Protein AF-A0A964PHR8-F1 (afdb_monomer_lite)

Secondary structure (DSSP, 8-state):
--GGGSPPHHHHHHHHHHHHHHHTTPPPPS-TTSTTSSS----S--HHHHHHHHGGGSSPSS--PPPPP-

Foldseek 3Di:
DCPPPDDDPQRCQLVVQLVVCVVLVHAADPDPAA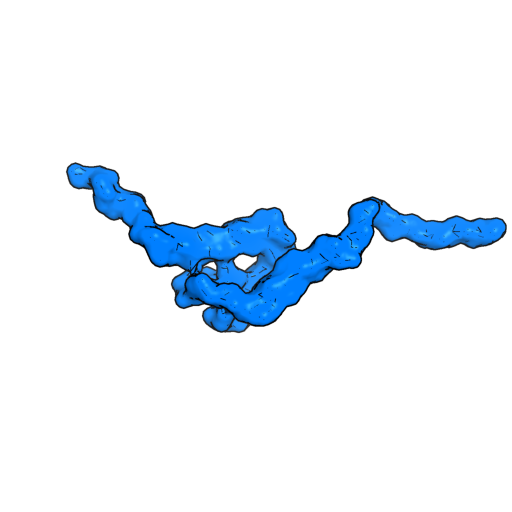SSDPDRDHNDHDPVNVVRSCVVVVDDPDDPDDPDDD

Sequence (70 aa):
MWEDLWLGPEETRSVALPEFGHALGLPHSGRPSDIMFPTVSVLRLSDRDRSSAQLPYAIPPGALREPRPP

pLDDT: mean 84.55, std 11.58, range [46.56, 95.06]

Radius of gyration: 17.67 Å; chains: 1; bounding box: 40×20×64 Å

Structure (mmCIF, N/CA/C/O backbone):
data_AF-A0A964PHR8-F1
#
_entry.id   AF-A0A964PHR8-F1
#
loop_
_atom_site.group_PDB
_atom_site.id
_atom_site.type_symbol
_atom_site.label_atom_id
_atom_site.label_alt_id
_atom_site.label_comp_id
_atom_site.label_asym_id
_atom_site.label_entity_id
_atom_site.label_seq_id
_atom_site.pdbx_PDB_ins_code
_atom_site.Cartn_x
_atom_site.Cartn_y
_atom_site.Cartn_z
_atom_site.occupancy
_atom_site.B_iso_or_equiv
_atom_site.auth_seq_id
_atom_site.auth_comp_id
_atom_site.auth_asym_id
_atom_site.auth_atom_id
_atom_site.pdbx_PDB_model_num
ATOM 1 N N . MET A 1 1 ? 2.307 10.669 -33.603 1.00 46.56 1 MET A N 1
ATOM 2 C CA . MET A 1 1 ? 3.200 10.822 -32.431 1.00 46.56 1 MET A CA 1
ATOM 3 C C . MET A 1 1 ? 2.391 10.998 -31.137 1.00 46.56 1 MET A C 1
ATOM 5 O O . MET A 1 1 ? 2.675 11.902 -30.367 1.00 46.56 1 MET A O 1
ATOM 9 N N . TRP A 1 2 ? 1.351 10.186 -30.909 1.00 57.22 2 TRP A N 1
ATOM 10 C CA . TRP A 1 2 ? 0.535 10.212 -29.677 1.00 57.22 2 TRP A CA 1
ATOM 11 C C . TRP A 1 2 ? 0.238 8.801 -29.140 1.00 57.22 2 TRP A C 1
ATOM 13 O O . TRP A 1 2 ? -0.460 8.656 -28.144 1.00 57.22 2 TRP A O 1
ATOM 23 N N . GLU A 1 3 ? 0.787 7.764 -29.777 1.00 58.28 3 GLU A N 1
ATOM 24 C CA . GLU A 1 3 ? 0.570 6.363 -29.400 1.00 58.28 3 GLU A CA 1
ATOM 25 C C . GLU A 1 3 ? 1.520 5.904 -28.273 1.00 58.28 3 GLU A C 1
ATOM 27 O O . GLU A 1 3 ? 1.238 4.909 -27.619 1.00 58.28 3 GLU A O 1
ATOM 32 N N . ASP A 1 4 ? 2.564 6.685 -27.955 1.00 61.41 4 ASP A N 1
ATOM 33 C CA . ASP A 1 4 ? 3.551 6.397 -26.895 1.00 61.41 4 ASP A CA 1
ATOM 34 C C . ASP A 1 4 ? 3.227 7.053 -25.532 1.00 61.41 4 ASP A C 1
ATOM 36 O O . ASP A 1 4 ? 4.053 7.056 -24.623 1.00 61.41 4 ASP A O 1
ATOM 40 N N . LEU A 1 5 ? 2.037 7.649 -25.371 1.00 68.56 5 LEU A N 1
ATOM 41 C CA . LEU A 1 5 ? 1.599 8.288 -24.113 1.00 68.56 5 LEU A CA 1
ATOM 42 C C . LEU A 1 5 ? 0.955 7.313 -23.117 1.00 68.56 5 LEU A C 1
ATOM 44 O O . LEU A 1 5 ? 0.541 7.716 -22.029 1.00 68.56 5 LEU A O 1
ATOM 48 N N . TRP A 1 6 ? 0.855 6.039 -23.483 1.00 79.00 6 TRP A N 1
ATOM 49 C CA . TRP A 1 6 ? 0.353 5.000 -22.599 1.00 79.00 6 TRP A CA 1
ATOM 50 C C . TRP A 1 6 ? 1.484 4.482 -21.720 1.00 79.00 6 TRP A C 1
ATOM 52 O O . TRP A 1 6 ? 2.549 4.113 -22.211 1.00 79.00 6 TRP A O 1
ATOM 62 N N . LEU A 1 7 ? 1.235 4.429 -20.412 1.00 82.56 7 LEU A N 1
ATOM 63 C CA . LEU A 1 7 ? 2.096 3.685 -19.504 1.00 82.56 7 LEU A CA 1
ATOM 64 C C . LEU A 1 7 ? 2.114 2.218 -19.942 1.00 82.56 7 LEU A C 1
ATOM 66 O O . LEU A 1 7 ? 1.068 1.639 -20.253 1.00 82.56 7 LEU A O 1
ATOM 70 N N . GLY A 1 8 ? 3.295 1.605 -19.925 1.00 90.12 8 GLY A N 1
ATOM 71 C CA . GLY A 1 8 ? 3.401 0.163 -20.057 1.00 90.12 8 GLY A CA 1
ATOM 72 C C . GLY A 1 8 ? 2.649 -0.547 -18.921 1.00 90.12 8 GLY A C 1
ATOM 73 O O . GLY A 1 8 ? 2.211 0.072 -17.941 1.00 90.12 8 GLY A O 1
ATOM 74 N N . PRO A 1 9 ? 2.433 -1.863 -19.033 1.00 89.50 9 PRO A N 1
ATOM 75 C CA . PRO A 1 9 ? 1.658 -2.610 -18.046 1.00 89.50 9 PRO A CA 1
ATOM 76 C C . PRO A 1 9 ? 2.290 -2.579 -16.646 1.00 89.50 9 PRO A C 1
ATOM 78 O O . PRO A 1 9 ? 1.561 -2.574 -15.653 1.00 89.50 9 PRO A O 1
ATOM 81 N N . GLU A 1 10 ? 3.620 -2.529 -16.538 1.00 89.75 10 GLU A N 1
ATOM 82 C CA . GLU A 1 10 ? 4.304 -2.446 -15.244 1.00 89.75 10 GLU A CA 1
ATOM 83 C C . GLU A 1 10 ? 4.227 -1.045 -14.641 1.00 89.75 10 GLU A C 1
ATOM 85 O O . GLU A 1 10 ? 3.948 -0.921 -13.450 1.00 89.75 10 GLU A O 1
ATOM 90 N N . GLU A 1 11 ? 4.377 0.007 -15.444 1.00 88.75 11 GLU A N 1
ATOM 91 C CA . GLU A 1 11 ? 4.218 1.389 -14.991 1.00 88.75 11 GLU A CA 1
ATOM 92 C C . GLU A 1 11 ? 2.767 1.693 -14.607 1.00 88.75 11 GLU A C 1
ATOM 94 O O . GLU A 1 11 ? 2.499 2.320 -13.585 1.00 88.75 11 GLU A O 1
ATOM 99 N N . THR A 1 12 ? 1.807 1.172 -15.373 1.00 90.50 12 THR A N 1
ATOM 100 C CA . THR A 1 12 ? 0.385 1.243 -15.014 1.00 90.50 12 THR A CA 1
ATOM 101 C C . THR A 1 12 ? 0.154 0.575 -13.666 1.00 90.50 12 THR A C 1
ATOM 103 O O . THR A 1 12 ? -0.530 1.116 -12.802 1.00 90.50 12 THR A O 1
ATOM 106 N N . ARG A 1 13 ? 0.743 -0.606 -13.457 1.00 91.19 13 ARG A N 1
ATOM 107 C CA . ARG A 1 13 ? 0.578 -1.365 -12.218 1.00 91.19 13 ARG A CA 1
ATOM 108 C C . ARG A 1 13 ? 1.271 -0.704 -11.029 1.00 91.19 13 ARG A C 1
ATOM 110 O O . ARG A 1 13 ? 0.738 -0.776 -9.923 1.00 91.19 13 ARG A O 1
ATOM 117 N N . SER A 1 14 ? 2.421 -0.074 -11.243 1.00 90.75 14 SER A N 1
ATOM 118 C CA . SER A 1 14 ? 3.182 0.602 -10.195 1.00 90.75 14 SER A CA 1
ATOM 119 C C . SER A 1 14 ? 2.449 1.839 -9.676 1.00 90.75 14 SER A C 1
ATOM 121 O O . SER A 1 14 ? 2.442 2.059 -8.469 1.00 90.75 14 SER A O 1
ATOM 123 N N . VAL A 1 15 ? 1.755 2.574 -10.550 1.00 90.69 15 VAL A N 1
ATOM 124 C CA . VAL A 1 15 ? 0.891 3.701 -10.164 1.00 90.69 15 VAL A CA 1
ATOM 125 C C . VAL A 1 15 ? -0.445 3.216 -9.599 1.00 90.69 15 VAL A C 1
ATOM 127 O O . VAL A 1 15 ? -0.893 3.712 -8.574 1.00 90.69 15 VAL A O 1
ATOM 130 N N . ALA A 1 16 ? -1.078 2.215 -10.218 1.00 93.31 16 ALA A N 1
ATOM 131 C CA . ALA A 1 16 ? -2.405 1.763 -9.801 1.00 93.31 16 ALA A CA 1
ATOM 132 C C . ALA A 1 16 ? -2.425 1.182 -8.378 1.00 93.31 16 ALA A C 1
ATOM 134 O O . ALA A 1 16 ? -3.395 1.383 -7.654 1.00 93.31 16 ALA A O 1
ATOM 135 N N . LEU A 1 17 ? -1.383 0.452 -7.964 1.00 94.62 17 LEU A N 1
ATOM 136 C CA . LEU A 1 17 ? -1.340 -0.188 -6.644 1.00 94.62 17 LEU A CA 1
ATOM 137 C C . LEU A 1 17 ? -1.493 0.815 -5.473 1.00 94.62 17 LEU A C 1
ATOM 139 O O . LEU A 1 17 ? -2.394 0.594 -4.659 1.00 94.62 17 LEU A O 1
ATOM 143 N N . PRO A 1 18 ? -0.700 1.904 -5.383 1.00 94.31 18 PRO A N 1
ATOM 144 C CA . PRO A 1 18 ? -0.906 2.971 -4.401 1.00 94.31 18 PRO A CA 1
ATOM 145 C C . PRO A 1 18 ? -2.314 3.581 -4.434 1.00 94.31 18 PRO A C 1
ATOM 147 O O . PRO A 1 18 ? -2.945 3.738 -3.389 1.00 94.31 18 PRO A O 1
ATOM 150 N N . GLU A 1 19 ? -2.845 3.868 -5.626 1.00 94.88 19 GLU A N 1
ATOM 151 C CA . GLU A 1 19 ? -4.161 4.507 -5.774 1.00 94.88 19 GLU A CA 1
ATOM 152 C C . GLU A 1 19 ? -5.303 3.602 -5.297 1.00 94.88 19 GLU A C 1
ATOM 154 O O . GLU A 1 19 ? -6.218 4.047 -4.600 1.00 94.88 19 GLU A O 1
ATOM 159 N N . PHE A 1 20 ? -5.229 2.299 -5.589 1.00 94.75 20 PHE A N 1
ATOM 160 C CA . PHE A 1 20 ? -6.158 1.326 -5.016 1.00 94.75 20 PHE A CA 1
ATOM 161 C C . PHE A 1 20 ? -6.015 1.237 -3.496 1.00 94.75 20 PHE A C 1
ATOM 163 O O . PHE A 1 20 ? -7.022 1.113 -2.803 1.00 94.75 20 PHE A O 1
ATOM 170 N N . GLY A 1 21 ? -4.801 1.341 -2.954 1.00 93.94 21 GLY A N 1
ATOM 171 C CA . GLY A 1 21 ? -4.604 1.418 -1.510 1.00 93.94 21 GLY A CA 1
ATOM 172 C C . GLY A 1 21 ? -5.305 2.630 -0.890 1.00 93.94 21 GLY A C 1
ATOM 173 O O . GLY A 1 21 ? -6.020 2.470 0.099 1.00 93.94 21 GLY A O 1
ATOM 174 N N . HIS A 1 22 ? -5.202 3.811 -1.503 1.00 95.06 22 HIS A N 1
ATOM 175 C CA . HIS A 1 22 ? -5.954 4.995 -1.073 1.00 95.06 22 HIS A CA 1
ATOM 176 C C . HIS A 1 22 ? -7.469 4.804 -1.172 1.00 95.06 22 HIS A C 1
ATOM 178 O O . HIS A 1 22 ? -8.187 5.151 -0.234 1.00 95.06 22 HIS A O 1
ATOM 184 N N . ALA A 1 23 ? -7.961 4.189 -2.251 1.00 94.31 23 ALA A N 1
ATOM 185 C CA . ALA A 1 23 ? -9.381 3.865 -2.404 1.00 94.31 23 ALA A CA 1
ATOM 186 C C . ALA A 1 23 ? -9.897 2.905 -1.312 1.00 94.31 23 ALA A C 1
ATOM 188 O O . ALA A 1 23 ? -11.065 2.971 -0.932 1.00 94.31 23 ALA A O 1
ATOM 189 N N . LEU A 1 24 ? -9.024 2.045 -0.776 1.00 91.69 24 LEU A N 1
ATOM 190 C CA . LEU A 1 24 ? -9.300 1.148 0.354 1.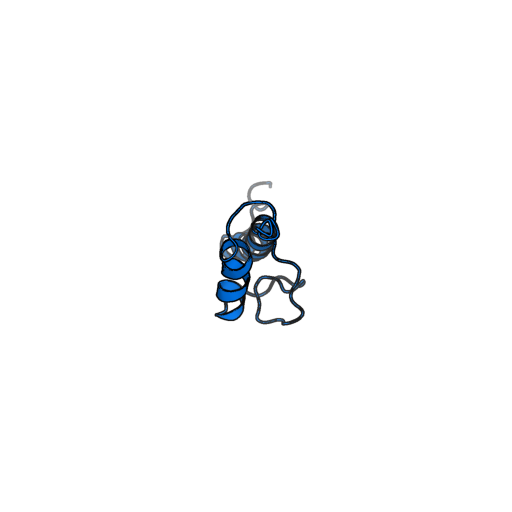00 91.69 24 LEU A CA 1
ATOM 191 C C . LEU A 1 24 ? -9.072 1.807 1.730 1.00 91.69 24 LEU A C 1
ATOM 193 O O . LEU A 1 24 ? -9.236 1.155 2.760 1.00 91.69 24 LEU A O 1
ATOM 197 N N . GLY A 1 25 ? -8.696 3.089 1.774 1.00 90.94 25 GLY A N 1
ATOM 198 C CA . GLY A 1 25 ? -8.479 3.842 3.012 1.00 90.94 25 GLY A CA 1
ATOM 199 C C . GLY A 1 25 ? -7.079 3.703 3.617 1.00 90.94 25 GLY A C 1
ATOM 200 O O . GLY A 1 25 ? -6.889 4.021 4.792 1.00 90.94 25 GLY A O 1
ATOM 201 N N . LEU A 1 26 ? -6.089 3.234 2.852 1.00 93.38 26 LEU A N 1
ATOM 202 C CA . LEU A 1 26 ? -4.713 3.104 3.330 1.00 93.38 26 LEU A CA 1
ATOM 203 C C . LEU A 1 26 ? -3.940 4.431 3.198 1.00 93.38 26 LEU A C 1
ATOM 205 O O . LEU A 1 26 ? -3.967 5.060 2.134 1.00 93.38 26 LEU A O 1
ATOM 209 N N . PRO A 1 27 ? -3.217 4.867 4.248 1.00 92.75 27 PRO A N 1
ATOM 210 C CA . PRO A 1 27 ? -2.296 5.995 4.165 1.00 92.75 27 PRO A CA 1
ATOM 211 C C . PRO A 1 27 ? -0.939 5.566 3.586 1.00 92.75 27 PRO A C 1
ATOM 213 O O . PRO A 1 27 ? -0.650 4.376 3.445 1.00 92.75 27 PRO A O 1
ATOM 216 N N . HIS A 1 28 ? -0.066 6.541 3.314 1.00 94.50 28 HIS A N 1
ATOM 217 C CA . HIS A 1 28 ? 1.319 6.257 2.940 1.00 94.50 28 HIS A CA 1
ATOM 218 C C . HIS A 1 28 ? 2.057 5.430 4.007 1.00 94.50 28 HIS A C 1
ATOM 220 O O . HIS A 1 28 ? 1.914 5.651 5.213 1.00 94.50 28 HIS A O 1
ATOM 226 N N . SER A 1 29 ? 2.903 4.507 3.546 1.00 92.50 29 SER A N 1
ATOM 227 C CA . SER A 1 29 ? 3.837 3.745 4.374 1.00 92.50 29 SER A CA 1
ATOM 228 C C . SER A 1 29 ? 5.205 4.424 4.423 1.00 92.50 29 SER A C 1
ATOM 230 O O . SER A 1 29 ? 5.669 4.990 3.440 1.00 92.50 29 SER A O 1
ATOM 232 N N . GLY A 1 30 ? 5.904 4.309 5.554 1.00 92.88 30 GLY A N 1
ATOM 233 C CA . GLY A 1 30 ? 7.308 4.717 5.676 1.00 92.88 30 GLY A CA 1
ATOM 234 C C . GLY A 1 30 ? 8.316 3.665 5.190 1.00 92.88 30 GLY A C 1
ATOM 235 O O . GLY A 1 30 ? 9.518 3.893 5.297 1.00 92.88 30 GLY A O 1
ATOM 236 N N . ARG A 1 31 ? 7.862 2.495 4.714 1.00 91.69 31 ARG A N 1
ATOM 237 C CA . ARG A 1 31 ? 8.738 1.381 4.314 1.00 91.69 31 ARG A CA 1
ATOM 238 C C . ARG A 1 31 ? 8.840 1.285 2.789 1.00 91.69 31 ARG A C 1
ATOM 240 O O . ARG A 1 31 ? 7.813 1.045 2.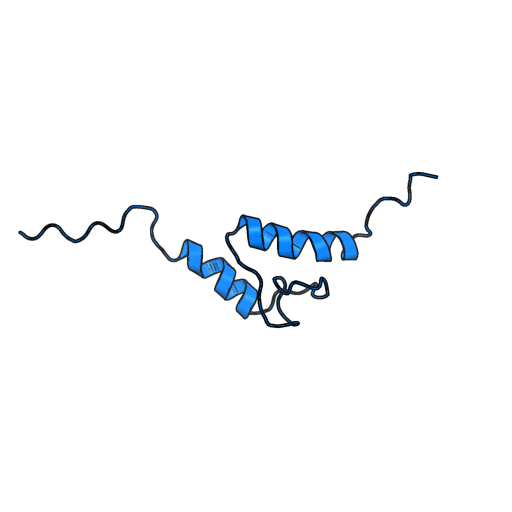167 1.00 91.69 31 ARG A O 1
ATOM 247 N N . PRO A 1 32 ? 10.048 1.336 2.196 1.00 91.06 32 PRO A N 1
ATOM 248 C CA . PRO A 1 32 ? 10.238 1.227 0.744 1.00 91.06 32 PRO A CA 1
ATOM 249 C C . PRO A 1 32 ? 9.770 -0.088 0.112 1.00 91.06 32 PRO A C 1
ATOM 251 O O . PRO A 1 32 ? 9.665 -0.176 -1.102 1.00 91.06 32 PRO A O 1
ATOM 254 N N . SER A 1 33 ? 9.531 -1.121 0.921 1.00 90.69 33 SER A N 1
ATOM 255 C CA . SER A 1 33 ? 9.052 -2.435 0.482 1.00 90.69 33 SER A CA 1
ATOM 256 C C . SER A 1 33 ? 7.538 -2.526 0.296 1.00 90.69 33 SER A C 1
ATOM 258 O O . SER A 1 33 ? 7.057 -3.561 -0.156 1.00 90.69 33 SER A O 1
ATOM 260 N N . ASP A 1 34 ? 6.796 -1.504 0.712 1.00 92.88 34 ASP A N 1
ATOM 261 C CA . ASP A 1 34 ? 5.337 -1.523 0.757 1.00 92.88 34 ASP A CA 1
A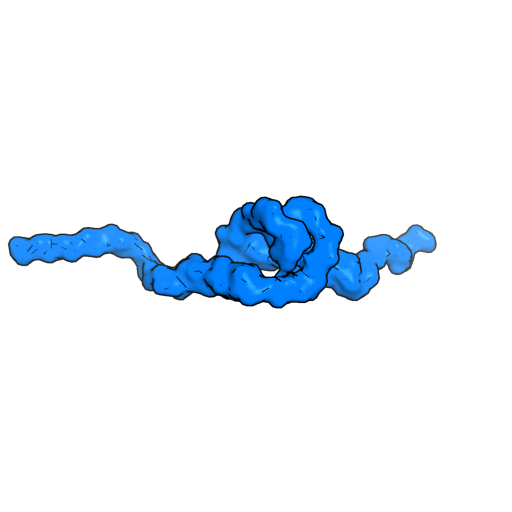TOM 262 C C . ASP A 1 34 ? 4.778 -0.788 -0.461 1.00 92.88 34 ASP A C 1
ATOM 264 O O . ASP A 1 34 ? 5.342 0.216 -0.902 1.00 92.88 34 ASP A O 1
ATOM 268 N N . ILE A 1 35 ? 3.629 -1.231 -0.974 1.00 94.19 35 ILE A N 1
ATOM 269 C CA . ILE A 1 35 ? 3.015 -0.579 -2.144 1.00 94.19 35 ILE A CA 1
ATOM 270 C C . ILE A 1 35 ? 2.551 0.852 -1.852 1.00 94.19 35 ILE A C 1
ATOM 272 O O . ILE A 1 35 ? 2.407 1.643 -2.773 1.00 94.19 35 ILE A O 1
ATOM 276 N N . MET A 1 36 ? 2.347 1.189 -0.576 1.00 94.56 36 MET A N 1
ATOM 277 C CA . MET A 1 36 ? 1.967 2.533 -0.136 1.00 94.56 36 MET A CA 1
ATOM 278 C C . MET A 1 36 ? 3.172 3.439 0.150 1.00 94.56 36 MET A C 1
ATOM 280 O O . MET A 1 36 ? 2.998 4.511 0.731 1.00 94.56 36 MET A O 1
ATOM 284 N N . PHE A 1 37 ? 4.402 3.028 -0.174 1.00 94.56 37 PHE A N 1
ATOM 285 C CA . PHE A 1 37 ? 5.554 3.922 -0.061 1.00 94.56 37 PHE A CA 1
ATOM 286 C C . PHE A 1 37 ? 5.432 5.083 -1.068 1.00 94.56 37 PHE A C 1
ATOM 288 O O . PHE A 1 37 ? 5.133 4.822 -2.232 1.00 94.56 37 PHE A O 1
ATOM 295 N N . PRO A 1 38 ? 5.708 6.347 -0.683 1.00 88.25 38 PRO A N 1
ATOM 296 C CA . PRO A 1 38 ? 5.521 7.511 -1.559 1.00 88.25 38 PRO A CA 1
ATOM 297 C C . PRO A 1 38 ? 6.306 7.481 -2.878 1.00 88.25 38 PRO A C 1
ATOM 299 O O . PRO A 1 38 ? 5.980 8.222 -3.801 1.00 88.25 38 PRO A O 1
ATOM 302 N N . THR A 1 39 ? 7.345 6.647 -2.975 1.00 87.75 39 THR A N 1
ATOM 303 C CA . THR A 1 39 ? 8.110 6.452 -4.209 1.00 87.75 39 THR A CA 1
ATOM 304 C C . THR A 1 39 ? 7.729 5.132 -4.868 1.00 87.75 39 THR A C 1
ATOM 306 O O . THR A 1 39 ? 8.050 4.047 -4.374 1.00 87.75 39 THR A O 1
ATOM 309 N N . VAL A 1 40 ? 7.097 5.244 -6.032 1.00 74.69 40 VAL A N 1
ATOM 310 C CA . VAL A 1 40 ? 6.595 4.124 -6.825 1.00 74.69 40 VAL A CA 1
ATOM 311 C C . VAL A 1 40 ? 7.744 3.219 -7.282 1.00 74.69 40 VAL A C 1
ATOM 313 O O . VAL A 1 40 ? 8.541 3.581 -8.143 1.00 74.69 40 VAL A O 1
ATOM 316 N N . SER A 1 41 ? 7.847 2.036 -6.676 1.00 77.25 41 SER A N 1
ATOM 317 C CA . SER A 1 41 ? 8.916 1.067 -6.981 1.00 77.25 41 SER A CA 1
ATOM 318 C C . SER A 1 41 ? 8.527 -0.396 -6.747 1.00 77.25 41 SER A C 1
ATOM 320 O O . SER A 1 41 ? 9.210 -1.302 -7.224 1.00 77.25 41 SER A O 1
ATOM 322 N N . VAL A 1 42 ? 7.418 -0.649 -6.044 1.00 85.31 42 VAL A N 1
ATOM 323 C CA . VAL A 1 42 ? 7.021 -1.990 -5.615 1.00 85.31 42 VAL A CA 1
ATOM 324 C C . VAL A 1 42 ? 5.809 -2.470 -6.398 1.00 85.31 42 VAL A C 1
ATOM 326 O O . VAL A 1 42 ? 4.718 -1.917 -6.314 1.00 85.31 42 VAL A O 1
ATOM 329 N N . LEU A 1 43 ? 5.994 -3.571 -7.123 1.00 88.75 43 LEU A N 1
ATOM 330 C CA . LEU A 1 43 ? 4.931 -4.232 -7.879 1.00 88.75 43 LEU A CA 1
ATOM 331 C C . LEU A 1 43 ? 4.305 -5.408 -7.117 1.00 88.75 43 LEU A C 1
ATOM 333 O O . LEU A 1 43 ? 3.315 -5.988 -7.558 1.00 88.75 43 LEU A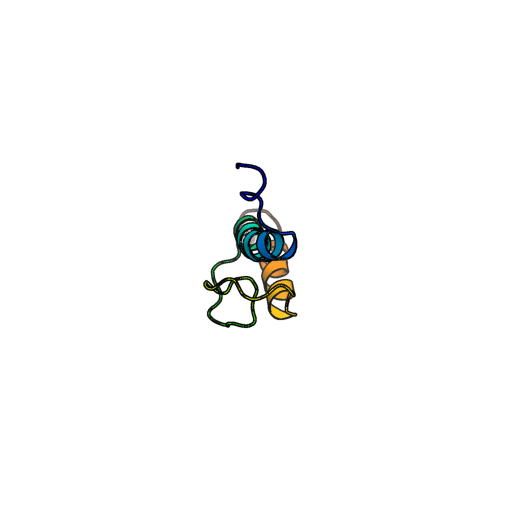 O 1
ATOM 337 N N . ARG A 1 44 ? 4.863 -5.840 -5.989 1.00 89.06 44 ARG A N 1
ATOM 338 C CA . ARG A 1 44 ? 4.359 -7.006 -5.251 1.00 89.06 44 ARG A CA 1
ATOM 339 C C . ARG A 1 44 ? 3.845 -6.593 -3.886 1.00 89.06 44 ARG A C 1
ATOM 341 O O . ARG A 1 44 ? 4.542 -5.921 -3.148 1.00 89.06 44 ARG A O 1
ATOM 348 N N . LEU A 1 45 ? 2.645 -7.060 -3.552 1.00 88.88 45 LEU A N 1
ATOM 349 C CA . LEU A 1 45 ? 2.091 -6.897 -2.214 1.00 88.88 45 LEU A CA 1
ATOM 350 C C . LEU A 1 45 ? 2.937 -7.681 -1.210 1.00 88.88 45 LEU A C 1
ATOM 352 O O . LEU A 1 45 ? 3.104 -8.895 -1.365 1.00 88.88 45 LEU A O 1
ATOM 356 N N . SER A 1 46 ? 3.400 -6.998 -0.172 1.00 90.19 46 SER A N 1
ATOM 357 C CA . SER A 1 46 ? 3.929 -7.620 1.036 1.00 90.19 46 SER A CA 1
ATOM 358 C C . SER A 1 46 ? 2.799 -8.199 1.900 1.00 90.19 46 SER A C 1
ATOM 360 O O . SER A 1 46 ? 1.621 -7.855 1.748 1.00 90.19 46 SER A O 1
ATOM 362 N N . ASP A 1 47 ? 3.145 -9.051 2.867 1.00 92.44 47 ASP A N 1
ATOM 363 C CA . ASP A 1 47 ? 2.180 -9.531 3.871 1.00 92.44 47 ASP A CA 1
ATOM 364 C C . ASP A 1 47 ? 1.631 -8.386 4.733 1.00 92.44 47 ASP A C 1
ATOM 366 O O . ASP A 1 47 ? 0.484 -8.420 5.189 1.00 92.44 47 ASP A O 1
ATOM 370 N N . ARG A 1 48 ? 2.431 -7.328 4.911 1.00 91.56 48 ARG A N 1
ATOM 371 C CA . ARG A 1 48 ? 2.027 -6.114 5.617 1.00 91.56 48 ARG A CA 1
ATOM 372 C C . ARG A 1 48 ? 0.988 -5.322 4.829 1.00 91.56 48 ARG A C 1
ATOM 374 O O . ARG A 1 48 ? 0.024 -4.866 5.440 1.00 91.56 48 ARG A O 1
ATOM 381 N N . ASP A 1 49 ? 1.146 -5.192 3.511 1.00 91.62 49 ASP A N 1
ATOM 382 C CA . ASP A 1 49 ? 0.156 -4.527 2.650 1.00 91.62 49 ASP A CA 1
ATOM 383 C C . ASP A 1 49 ? -1.194 -5.238 2.753 1.00 91.62 49 ASP A C 1
ATOM 385 O O . ASP A 1 49 ? -2.222 -4.609 3.002 1.00 91.62 49 ASP A O 1
ATOM 389 N N . ARG A 1 50 ? -1.179 -6.575 2.660 1.00 93.00 50 ARG A N 1
ATOM 390 C CA . ARG A 1 50 ? -2.384 -7.404 2.805 1.00 93.00 50 ARG A CA 1
ATOM 391 C C . ARG A 1 50 ? -3.027 -7.226 4.173 1.00 93.00 50 ARG A C 1
ATOM 393 O O . ARG A 1 50 ? -4.226 -6.990 4.250 1.00 93.00 50 ARG A O 1
ATOM 400 N N . SER A 1 51 ? -2.237 -7.310 5.241 1.00 92.50 51 SER A N 1
ATOM 401 C CA . SER A 1 51 ? -2.742 -7.146 6.608 1.00 92.50 51 SER A CA 1
ATOM 402 C C . SER A 1 51 ? -3.351 -5.758 6.810 1.00 92.50 51 SER A C 1
ATOM 404 O O . SER A 1 51 ? -4.442 -5.640 7.357 1.00 92.50 51 SER A O 1
ATOM 406 N N . SER A 1 52 ? -2.689 -4.715 6.304 1.00 90.50 52 SER A N 1
ATOM 407 C CA . SER A 1 52 ? -3.163 -3.330 6.404 1.00 90.50 52 SER A CA 1
ATOM 408 C C . SER A 1 52 ? -4.474 -3.131 5.646 1.00 90.50 52 SER A C 1
ATOM 410 O O . SER A 1 52 ? -5.383 -2.514 6.185 1.00 90.50 52 SER A O 1
ATOM 412 N N . ALA A 1 53 ? -4.607 -3.716 4.450 1.00 92.06 53 ALA A N 1
ATOM 413 C CA . ALA A 1 53 ? -5.834 -3.679 3.655 1.00 92.06 53 ALA A CA 1
ATOM 414 C C . ALA A 1 53 ? -7.021 -4.383 4.329 1.00 92.06 53 ALA A C 1
ATOM 416 O O . ALA A 1 53 ? -8.157 -3.988 4.106 1.00 92.06 53 ALA A O 1
ATOM 417 N N . GLN A 1 54 ? -6.781 -5.409 5.150 1.00 92.38 54 GLN A N 1
ATOM 418 C CA . GLN A 1 54 ? -7.850 -6.148 5.834 1.00 92.38 54 GLN A CA 1
ATOM 419 C C . GLN A 1 54 ? -8.370 -5.433 7.087 1.00 92.38 54 GLN A C 1
ATOM 421 O O . GLN A 1 54 ? -9.546 -5.565 7.419 1.00 92.38 54 GLN A O 1
ATOM 426 N N . LEU A 1 55 ? -7.522 -4.668 7.785 1.00 89.25 55 LEU A N 1
ATOM 427 C CA . LEU A 1 55 ? -7.877 -4.044 9.066 1.00 89.25 55 LEU A CA 1
ATOM 428 C C . LEU A 1 55 ? -9.123 -3.139 9.006 1.00 89.25 55 LEU A C 1
ATOM 430 O O . LEU A 1 55 ? -9.978 -3.300 9.879 1.00 89.25 55 LEU A O 1
ATOM 434 N N . PRO A 1 56 ? -9.299 -2.247 8.007 1.00 84.62 56 PRO A N 1
ATOM 435 C CA . PRO A 1 56 ? -10.510 -1.428 7.896 1.00 84.62 56 PRO A CA 1
ATOM 436 C C . PRO A 1 56 ? -11.802 -2.249 7.7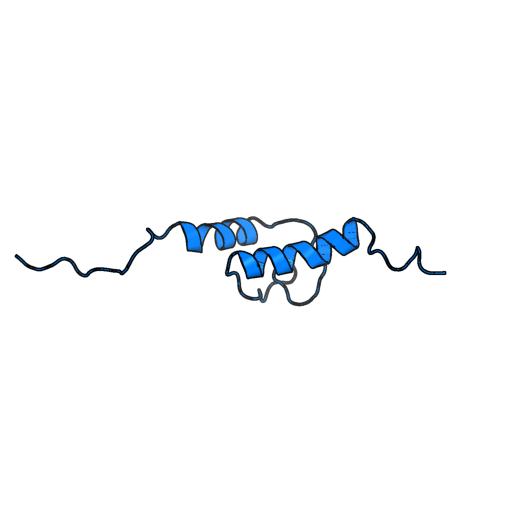99 1.00 84.62 56 PRO A C 1
ATOM 438 O O . PRO A 1 56 ? -12.851 -1.797 8.250 1.00 84.62 56 PRO A O 1
ATOM 441 N N . TYR A 1 57 ? -11.727 -3.464 7.251 1.00 85.44 57 TYR A N 1
ATOM 442 C CA . TYR A 1 57 ? -12.873 -4.356 7.060 1.00 85.44 57 TYR A CA 1
ATOM 443 C C . TYR A 1 57 ? -13.085 -5.343 8.213 1.00 85.44 57 TYR A C 1
ATOM 445 O O . TYR A 1 57 ? -14.095 -6.041 8.243 1.00 85.44 57 TYR A O 1
ATOM 453 N N . ALA A 1 58 ? -12.163 -5.403 9.177 1.00 86.38 58 ALA A N 1
ATOM 454 C CA . ALA A 1 58 ? -12.312 -6.238 10.367 1.00 86.38 58 ALA A CA 1
ATOM 455 C C . ALA A 1 58 ? -13.286 -5.638 11.399 1.00 86.38 58 ALA A C 1
ATOM 457 O O . ALA A 1 58 ? -13.665 -6.314 12.357 1.00 86.38 58 ALA A O 1
ATOM 458 N N . ILE A 1 59 ? -13.690 -4.376 11.222 1.00 81.25 59 ILE A N 1
ATOM 459 C CA . ILE A 1 59 ? -14.601 -3.670 12.124 1.00 81.25 59 ILE A CA 1
ATOM 460 C C . ILE A 1 59 ? -16.027 -3.734 11.549 1.00 81.25 59 ILE A C 1
ATOM 462 O O . ILE A 1 59 ? -16.227 -3.364 10.390 1.00 81.25 59 ILE A O 1
ATOM 466 N N . PRO A 1 60 ? -17.037 -4.172 12.330 1.00 77.00 60 PRO A N 1
ATOM 467 C CA . PRO A 1 60 ? -18.424 -4.167 11.884 1.00 77.00 60 PRO A CA 1
ATOM 468 C C . PRO A 1 60 ? -18.875 -2.757 11.472 1.00 77.00 60 PRO A C 1
ATOM 470 O O . PRO A 1 60 ? -18.604 -1.797 12.198 1.00 77.00 60 PRO A O 1
ATOM 473 N N . PRO A 1 61 ? -19.597 -2.608 10.350 1.00 73.19 61 PRO A N 1
ATOM 474 C CA . PRO A 1 61 ? -20.115 -1.312 9.942 1.00 73.19 61 PRO A CA 1
ATOM 475 C C . PRO A 1 61 ? -21.161 -0.811 10.947 1.00 73.19 61 PRO A C 1
ATOM 477 O O . PRO A 1 61 ? -22.094 -1.529 11.307 1.00 73.19 61 PRO A O 1
ATOM 480 N N . GLY A 1 62 ? -21.029 0.445 11.375 1.00 73.00 62 GLY A N 1
ATOM 481 C CA . GLY A 1 62 ? -21.978 1.105 12.273 1.00 73.00 62 GLY A CA 1
ATOM 482 C C . GLY A 1 62 ? -21.296 1.932 13.360 1.00 73.00 62 GLY A C 1
ATOM 483 O O . GLY A 1 62 ? -20.087 1.865 13.556 1.00 73.00 62 GLY A O 1
ATOM 484 N N . ALA A 1 63 ? -22.081 2.741 14.073 1.00 71.31 63 ALA A N 1
ATOM 485 C CA . ALA A 1 63 ? -21.578 3.450 15.244 1.00 71.31 63 ALA A CA 1
ATOM 486 C C . ALA A 1 63 ? -21.198 2.439 16.334 1.00 71.31 63 ALA A C 1
ATOM 488 O O . ALA A 1 63 ? -21.973 1.516 16.601 1.00 71.31 63 ALA A O 1
ATOM 489 N N . LEU A 1 64 ? -20.058 2.656 16.999 1.00 68.44 64 LEU A N 1
ATOM 490 C CA . LEU A 1 64 ? -19.770 2.037 18.291 1.00 68.44 64 LEU A CA 1
ATOM 491 C C . LEU A 1 64 ? -20.852 2.510 19.266 1.00 68.44 64 LEU A C 1
ATOM 493 O O . LEU A 1 64 ? -20.751 3.576 19.868 1.00 68.44 64 LEU A O 1
ATOM 497 N N . ARG A 1 65 ? -21.956 1.767 19.351 1.00 66.81 65 ARG A N 1
ATOM 498 C CA . ARG A 1 65 ? -22.951 1.991 20.391 1.00 66.81 65 ARG A CA 1
ATOM 499 C C . ARG A 1 65 ? -22.339 1.428 21.658 1.00 66.81 65 ARG A C 1
ATOM 501 O O . ARG A 1 65 ? -22.099 0.223 21.724 1.00 66.81 65 ARG A O 1
ATOM 508 N N . GLU A 1 66 ? -22.085 2.281 22.645 1.00 67.75 66 GLU A N 1
ATOM 509 C CA . GLU A 1 66 ? -21.888 1.766 23.994 1.00 67.75 66 GLU A CA 1
ATOM 510 C C . GLU A 1 66 ? -23.091 0.874 24.342 1.00 67.75 66 GLU A C 1
ATOM 512 O O . GLU A 1 66 ? -24.228 1.206 23.967 1.00 67.75 66 GLU A O 1
ATOM 517 N N . PRO A 1 67 ? -22.874 -0.280 24.998 1.00 64.44 67 PRO A N 1
ATOM 518 C CA . PRO A 1 67 ? -23.981 -1.076 25.496 1.00 64.44 67 PRO A CA 1
ATOM 519 C C . PRO A 1 67 ? -24.864 -0.168 26.350 1.00 64.44 67 PRO A C 1
ATOM 521 O O . PRO A 1 67 ? -24.370 0.486 27.265 1.00 64.44 67 PRO A O 1
ATOM 524 N N . ARG A 1 68 ? -26.167 -0.103 26.055 1.00 63.25 68 ARG A N 1
ATOM 525 C CA . ARG A 1 68 ? -27.104 0.583 26.946 1.00 63.25 68 ARG A CA 1
ATOM 526 C C . ARG A 1 68 ? -27.066 -0.163 28.291 1.00 63.25 68 ARG A C 1
ATOM 528 O O . ARG A 1 68 ? -27.366 -1.359 28.275 1.00 63.25 68 ARG A O 1
ATOM 535 N N . PRO A 1 69 ? -26.683 0.480 29.410 1.00 62.97 69 PRO A N 1
ATOM 536 C CA . PRO A 1 69 ? -26.783 -0.156 30.718 1.00 62.97 69 PRO A CA 1
ATOM 537 C C . PRO A 1 69 ? -28.253 -0.515 31.012 1.00 62.97 69 PRO A C 1
ATOM 539 O O . PRO A 1 69 ? -29.141 0.132 30.448 1.00 62.97 69 PRO A O 1
ATOM 542 N N . PRO A 1 70 ? -28.497 -1.571 31.810 1.00 68.62 70 PRO A N 1
ATOM 543 C CA . PRO A 1 70 ? -29.835 -2.113 32.053 1.00 68.62 70 PRO A CA 1
ATOM 544 C C . PRO A 1 70 ? -30.814 -1.085 32.628 1.00 68.62 70 PRO A C 1
ATOM 546 O O . PRO A 1 70 ? -30.369 -0.198 33.393 1.00 68.62 70 PRO A O 1
#